Protein AF-A0A7W1F4J1-F1 (afdb_monomer)

Structure (mmCIF, N/CA/C/O backbone):
data_AF-A0A7W1F4J1-F1
#
_entry.id   AF-A0A7W1F4J1-F1
#
loop_
_atom_site.group_PDB
_atom_site.id
_atom_site.type_symbol
_atom_site.label_atom_id
_atom_site.label_alt_id
_atom_site.label_comp_id
_atom_site.label_asym_id
_atom_site.label_entity_id
_atom_site.label_seq_id
_atom_site.pdbx_PDB_ins_code
_atom_site.Cartn_x
_atom_site.Cartn_y
_atom_site.Cartn_z
_atom_site.occupancy
_atom_site.B_iso_or_equiv
_atom_site.auth_seq_id
_atom_site.auth_comp_id
_atom_site.auth_asym_id
_atom_site.auth_atom_id
_atom_site.pdbx_PDB_model_num
ATOM 1 N N . MET A 1 1 ? 15.001 -15.722 -15.271 1.00 55.91 1 MET A N 1
ATOM 2 C CA . MET A 1 1 ? 15.254 -14.649 -14.289 1.00 55.91 1 MET A CA 1
ATOM 3 C C . MET A 1 1 ? 13.945 -13.918 -14.072 1.00 55.91 1 MET A C 1
ATOM 5 O O . MET A 1 1 ? 13.293 -13.584 -15.054 1.00 55.91 1 MET A O 1
ATOM 9 N N . GLU A 1 2 ? 13.511 -13.780 -12.824 1.00 79.81 2 GLU A N 1
ATOM 10 C CA . GLU A 1 2 ? 12.306 -13.019 -12.481 1.00 79.81 2 GLU A CA 1
ATOM 11 C C . GLU A 1 2 ? 12.600 -11.519 -12.640 1.00 79.81 2 GLU A C 1
ATOM 13 O O . GLU A 1 2 ? 13.676 -11.076 -12.237 1.00 79.81 2 GLU A O 1
ATOM 18 N N . ARG A 1 3 ? 11.692 -10.750 -13.262 1.00 85.25 3 ARG A N 1
ATOM 19 C CA . ARG A 1 3 ? 11.886 -9.300 -13.431 1.00 85.25 3 ARG A CA 1
ATOM 20 C C . ARG A 1 3 ? 11.867 -8.605 -12.064 1.00 85.25 3 ARG A C 1
ATOM 22 O O . ARG A 1 3 ? 11.062 -8.929 -11.184 1.00 85.25 3 ARG A O 1
ATOM 29 N N . THR A 1 4 ? 12.745 -7.629 -11.896 1.00 89.50 4 THR A N 1
ATOM 30 C CA . THR A 1 4 ? 12.758 -6.739 -10.731 1.00 89.50 4 THR A CA 1
ATOM 31 C C . THR A 1 4 ? 11.554 -5.794 -10.752 1.00 89.50 4 THR A C 1
ATOM 33 O O . THR A 1 4 ? 10.969 -5.540 -11.806 1.00 89.50 4 THR A O 1
ATOM 36 N N . ASP A 1 5 ? 11.201 -5.227 -9.598 1.00 89.31 5 ASP A N 1
ATOM 37 C CA . ASP A 1 5 ? 10.110 -4.245 -9.492 1.00 89.31 5 ASP A CA 1
ATOM 38 C C . ASP A 1 5 ? 10.322 -3.048 -10.431 1.00 89.31 5 ASP A C 1
ATOM 40 O O . ASP A 1 5 ? 9.386 -2.565 -11.063 1.00 89.31 5 ASP A O 1
ATOM 44 N N . HIS A 1 6 ? 11.575 -2.612 -10.579 1.00 88.06 6 HIS A N 1
ATOM 45 C CA . HIS A 1 6 ? 11.949 -1.538 -11.493 1.00 88.06 6 HIS A CA 1
ATOM 46 C C . HIS A 1 6 ? 11.701 -1.915 -12.961 1.00 88.06 6 HIS A C 1
ATOM 48 O O . HIS A 1 6 ? 11.138 -1.129 -13.715 1.00 88.06 6 HIS A O 1
ATOM 54 N N . GLU A 1 7 ? 12.106 -3.114 -13.388 1.00 89.38 7 GLU A N 1
ATOM 55 C CA . GLU A 1 7 ? 11.882 -3.583 -14.763 1.00 89.38 7 GLU A CA 1
ATOM 56 C C . GLU A 1 7 ? 10.394 -3.749 -15.079 1.00 89.38 7 GLU A C 1
ATOM 58 O O . GLU A 1 7 ? 9.961 -3.440 -16.189 1.00 89.38 7 GLU A O 1
ATOM 63 N N . LEU A 1 8 ? 9.607 -4.218 -14.107 1.00 92.12 8 LEU A N 1
ATOM 64 C CA . LEU A 1 8 ? 8.156 -4.315 -14.239 1.00 92.12 8 LEU A CA 1
ATOM 65 C C . LEU A 1 8 ? 7.520 -2.926 -14.365 1.00 92.12 8 LEU A C 1
ATOM 67 O O . LEU A 1 8 ? 6.712 -2.702 -15.266 1.00 92.12 8 LEU A O 1
ATOM 71 N N . LEU A 1 9 ? 7.929 -1.976 -13.521 1.00 91.00 9 LEU A N 1
ATOM 72 C CA . LEU A 1 9 ? 7.411 -0.611 -13.564 1.00 91.00 9 LEU A CA 1
ATOM 73 C C . LEU A 1 9 ? 7.797 0.106 -14.863 1.00 91.00 9 LEU A C 1
ATOM 75 O O . LEU A 1 9 ? 6.956 0.766 -15.464 1.00 91.00 9 LEU A O 1
ATOM 79 N N . ALA A 1 10 ? 9.032 -0.069 -15.337 1.00 89.38 10 ALA A N 1
ATOM 80 C CA . ALA A 1 10 ? 9.497 0.501 -16.599 1.00 89.38 10 ALA A CA 1
ATOM 81 C C . ALA A 1 10 ? 8.758 -0.087 -17.815 1.00 89.38 10 ALA A C 1
ATOM 83 O O . ALA A 1 10 ? 8.446 0.640 -18.759 1.00 89.38 10 ALA A O 1
ATOM 84 N N . ALA A 1 11 ? 8.449 -1.390 -17.800 1.00 90.69 11 ALA A N 1
ATOM 85 C CA . ALA A 1 11 ? 7.645 -2.023 -18.845 1.00 90.69 11 ALA A CA 1
ATOM 86 C C . ALA A 1 11 ? 6.213 -1.462 -18.877 1.00 90.69 11 ALA A C 1
ATOM 88 O O . ALA A 1 11 ? 5.689 -1.178 -19.958 1.00 90.69 11 ALA A O 1
ATOM 89 N N . TYR A 1 12 ? 5.613 -1.256 -17.701 1.00 92.38 12 TYR A N 1
ATOM 90 C CA . TYR A 1 12 ? 4.305 -0.622 -17.584 1.00 92.38 12 TYR A CA 1
ATOM 91 C C . TYR A 1 12 ? 4.332 0.838 -18.068 1.00 92.38 12 TYR A C 1
ATOM 93 O O . TYR A 1 12 ? 3.557 1.185 -18.951 1.00 92.38 12 TYR A O 1
ATOM 101 N N . ALA A 1 13 ? 5.266 1.660 -17.582 1.00 89.56 13 ALA A N 1
ATOM 102 C CA . ALA A 1 13 ? 5.399 3.069 -17.966 1.00 89.56 13 ALA A CA 1
ATOM 103 C C . ALA A 1 13 ? 5.622 3.255 -19.479 1.00 89.56 13 ALA A C 1
ATOM 105 O O . ALA A 1 13 ? 4.928 4.015 -20.145 1.00 89.56 13 ALA A O 1
ATOM 106 N N . GLY A 1 14 ? 6.558 2.502 -20.067 1.00 86.38 14 GLY A N 1
ATOM 107 C CA . GLY A 1 14 ? 6.944 2.715 -21.463 1.00 86.38 14 GLY A CA 1
ATOM 108 C C . GLY A 1 14 ? 5.959 2.174 -22.504 1.00 86.38 14 GLY A C 1
ATOM 109 O O . GLY A 1 14 ? 5.970 2.641 -23.642 1.00 86.38 14 GLY A O 1
ATOM 110 N N . ARG A 1 15 ? 5.169 1.143 -22.173 1.00 88.75 15 ARG A N 1
ATOM 111 C CA . ARG A 1 15 ? 4.348 0.412 -23.163 1.00 88.75 15 ARG A CA 1
ATOM 112 C C . ARG A 1 15 ? 2.926 0.102 -22.700 1.00 88.75 15 ARG A C 1
ATOM 114 O O . ARG A 1 15 ? 2.194 -0.545 -23.444 1.00 88.75 15 ARG A O 1
ATOM 121 N N . GLY A 1 16 ? 2.547 0.498 -21.486 1.00 91.12 16 GLY A N 1
ATOM 122 C CA . GLY A 1 16 ? 1.273 0.108 -20.883 1.00 91.12 16 GLY A CA 1
ATOM 123 C C . GLY A 1 16 ? 1.164 -1.398 -20.624 1.00 91.12 16 GLY A C 1
ATOM 124 O O . GLY A 1 16 ? 0.072 -1.949 -20.730 1.00 91.12 16 GLY A O 1
ATOM 125 N N . ASP A 1 17 ? 2.277 -2.090 -20.337 1.00 94.94 17 ASP A N 1
ATOM 126 C CA . ASP A 1 17 ? 2.286 -3.538 -20.073 1.00 94.94 17 ASP A CA 1
ATOM 127 C C . ASP A 1 17 ? 1.490 -3.873 -18.794 1.00 94.94 17 ASP A C 1
ATOM 129 O O . ASP A 1 17 ? 2.008 -3.829 -17.674 1.00 94.94 17 ASP A O 1
ATOM 133 N N . LEU A 1 18 ? 0.208 -4.212 -18.968 1.00 95.75 18 LEU A N 1
ATOM 134 C CA . LEU A 1 18 ? -0.703 -4.555 -17.872 1.00 95.75 18 LEU A CA 1
ATOM 135 C C . LEU A 1 18 ? -0.287 -5.833 -17.137 1.00 95.75 18 LEU A C 1
ATOM 137 O O . LEU A 1 18 ? -0.548 -5.958 -15.942 1.00 95.75 18 LEU A O 1
ATOM 141 N N . VAL A 1 19 ? 0.395 -6.763 -17.813 1.00 96.62 19 VAL A N 1
ATOM 142 C CA . VAL A 1 19 ? 0.899 -7.988 -17.177 1.00 96.62 19 VAL A CA 1
ATOM 143 C C . VAL A 1 19 ? 2.027 -7.635 -16.215 1.00 96.62 19 VAL A C 1
ATOM 145 O O . VAL A 1 19 ? 2.076 -8.159 -15.102 1.00 96.62 19 VAL A O 1
ATOM 148 N N . ALA A 1 20 ? 2.910 -6.709 -16.599 1.00 93.75 20 ALA A N 1
ATOM 149 C CA . ALA A 1 20 ? 3.957 -6.221 -15.709 1.00 93.75 20 ALA A CA 1
ATOM 150 C C . ALA A 1 20 ? 3.380 -5.520 -14.469 1.00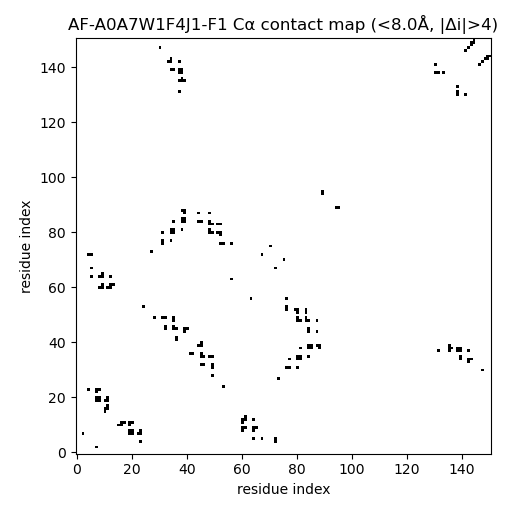 93.75 20 ALA A C 1
ATOM 152 O O . ALA A 1 20 ? 3.842 -5.770 -13.354 1.00 93.75 20 ALA A O 1
ATOM 153 N N . PHE A 1 21 ? 2.331 -4.711 -14.642 1.00 94.69 21 PHE A N 1
ATOM 154 C CA . PHE A 1 21 ? 1.640 -4.073 -13.521 1.00 94.69 21 PHE A CA 1
ATOM 155 C C . PHE A 1 21 ? 0.949 -5.089 -12.607 1.00 94.69 21 PHE A C 1
ATOM 157 O O . PHE A 1 21 ? 1.091 -5.017 -11.388 1.00 94.69 21 PHE A O 1
ATOM 164 N N . GLN A 1 22 ? 0.271 -6.091 -13.172 1.00 96.56 22 GLN A N 1
ATOM 165 C CA . GLN A 1 22 ? -0.351 -7.158 -12.390 1.00 96.56 22 GLN A CA 1
ATOM 166 C C . GLN A 1 22 ? 0.676 -7.893 -11.516 1.00 96.56 22 GLN A C 1
ATOM 168 O O . GLN A 1 22 ? 0.403 -8.163 -10.350 1.00 96.56 22 GLN A O 1
ATOM 173 N N . ARG A 1 23 ? 1.886 -8.155 -12.028 1.00 95.50 23 ARG A N 1
ATOM 174 C CA . ARG A 1 23 ? 2.964 -8.760 -11.227 1.00 95.50 23 ARG A CA 1
ATOM 175 C C . ARG A 1 23 ? 3.396 -7.887 -10.049 1.00 95.50 23 ARG A C 1
ATOM 177 O O . ARG A 1 23 ? 3.681 -8.425 -8.982 1.00 95.50 23 ARG A O 1
ATOM 184 N N . LEU A 1 24 ? 3.421 -6.561 -10.213 1.00 93.88 24 LEU A N 1
ATOM 185 C CA . LEU A 1 24 ? 3.685 -5.632 -9.106 1.00 93.88 24 LEU A CA 1
ATOM 186 C C . LEU A 1 24 ? 2.585 -5.702 -8.044 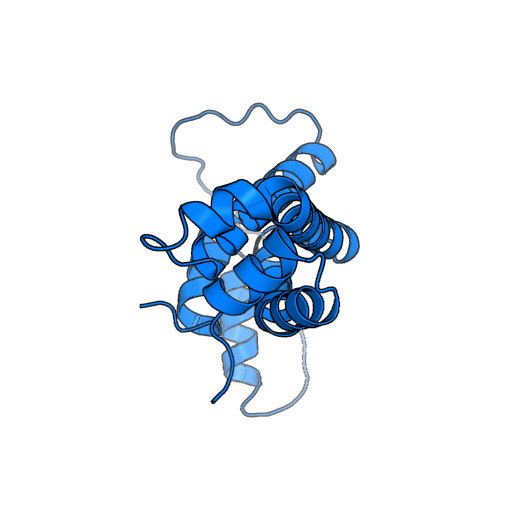1.00 93.88 24 LEU A C 1
ATOM 188 O O . LEU A 1 24 ? 2.886 -5.728 -6.849 1.00 93.88 24 LEU A O 1
ATOM 192 N N . VAL A 1 25 ? 1.323 -5.772 -8.475 1.00 95.56 25 VAL A N 1
ATOM 193 C CA . VAL A 1 25 ? 0.179 -5.932 -7.569 1.00 95.56 25 VAL A CA 1
ATOM 194 C C . VAL A 1 25 ? 0.300 -7.243 -6.796 1.00 95.56 25 VAL A C 1
ATOM 196 O O . VAL A 1 25 ? 0.358 -7.211 -5.571 1.00 95.56 25 VAL A O 1
ATOM 199 N N . GLU A 1 26 ? 0.449 -8.376 -7.486 1.00 94.94 26 GLU A N 1
ATOM 200 C CA . GLU A 1 26 ? 0.592 -9.706 -6.873 1.00 94.94 26 GLU A CA 1
ATOM 201 C C . GLU A 1 26 ? 1.734 -9.754 -5.843 1.00 94.94 26 GLU A C 1
ATOM 203 O O . GLU A 1 26 ? 1.581 -10.323 -4.761 1.00 94.94 26 GLU A O 1
ATOM 208 N N . ARG A 1 27 ? 2.872 -9.113 -6.145 1.00 93.56 27 ARG A N 1
ATOM 209 C CA . ARG A 1 27 ? 4.055 -9.101 -5.274 1.00 93.56 27 ARG A CA 1
ATOM 210 C C . ARG A 1 27 ? 3.876 -8.253 -4.010 1.00 93.56 27 ARG A C 1
ATOM 212 O O . ARG A 1 27 ? 4.486 -8.560 -2.984 1.00 93.56 27 ARG A O 1
ATOM 219 N N . HIS A 1 28 ? 3.093 -7.176 -4.059 1.00 93.50 28 HIS A N 1
ATOM 220 C CA . HIS A 1 28 ? 3.017 -6.205 -2.960 1.00 93.50 28 HIS A CA 1
ATOM 221 C C . HIS A 1 28 ? 1.691 -6.204 -2.201 1.00 93.50 28 HIS A C 1
ATOM 223 O O . HIS A 1 28 ? 1.681 -5.848 -1.022 1.00 93.50 28 HIS A O 1
ATOM 229 N N . GLN A 1 29 ? 0.592 -6.621 -2.829 1.00 94.12 29 GLN A N 1
ATOM 230 C CA . GLN A 1 29 ? -0.763 -6.464 -2.300 1.00 94.12 29 GLN A CA 1
ATOM 231 C C . GLN A 1 29 ? -0.921 -7.062 -0.902 1.00 94.12 29 GLN A C 1
ATOM 233 O O . GLN A 1 29 ? -1.379 -6.370 0.002 1.00 94.12 29 GLN A O 1
ATOM 238 N N . LEU A 1 30 ? -0.482 -8.308 -0.689 1.00 92.38 30 LEU A N 1
ATOM 239 C CA . LEU A 1 30 ? -0.639 -8.966 0.611 1.00 92.38 30 LEU A CA 1
ATOM 240 C C . LEU A 1 30 ? 0.054 -8.184 1.735 1.00 92.38 30 LEU A C 1
ATOM 242 O O . LEU A 1 30 ? -0.517 -8.022 2.809 1.00 92.38 30 LEU A O 1
ATOM 246 N N . ARG A 1 31 ? 1.266 -7.677 1.490 1.00 91.38 31 ARG A N 1
ATOM 247 C CA . ARG A 1 31 ? 2.018 -6.879 2.468 1.00 91.38 31 ARG A CA 1
ATOM 248 C C . ARG A 1 31 ? 1.358 -5.524 2.728 1.00 91.38 31 ARG A C 1
ATOM 250 O O . ARG A 1 31 ? 1.317 -5.067 3.865 1.00 91.38 31 ARG A O 1
ATOM 257 N N . LEU A 1 32 ? 0.837 -4.882 1.688 1.00 93.38 32 LEU A N 1
ATOM 258 C CA . LEU A 1 32 ? 0.199 -3.573 1.814 1.00 93.38 32 LEU A CA 1
ATOM 259 C C . LEU A 1 32 ? -1.152 -3.657 2.537 1.00 93.38 32 LEU A C 1
ATOM 261 O O . LEU A 1 32 ? -1.415 -2.816 3.389 1.00 93.38 32 LE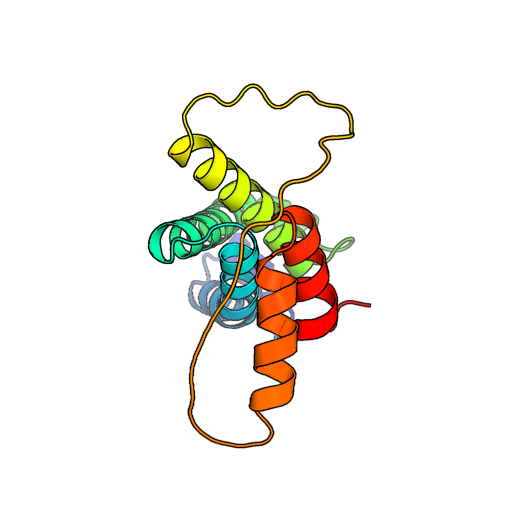U A O 1
ATOM 265 N N . ILE A 1 33 ? -1.952 -4.700 2.287 1.00 94.31 33 ILE A N 1
ATOM 266 C CA . ILE A 1 33 ? -3.190 -4.972 3.043 1.00 94.31 33 ILE A CA 1
ATOM 267 C C . ILE A 1 33 ? -2.854 -5.183 4.517 1.00 94.31 33 ILE A C 1
ATOM 269 O O . ILE A 1 33 ? -3.400 -4.530 5.396 1.00 94.31 33 ILE A O 1
ATOM 273 N N . ARG A 1 34 ? -1.852 -6.021 4.777 1.00 90.69 34 ARG A N 1
ATOM 274 C CA . ARG A 1 34 ? -1.316 -6.290 6.111 1.00 90.69 34 ARG A CA 1
ATOM 275 C C . ARG A 1 34 ? -0.888 -5.028 6.865 1.00 90.69 34 ARG A C 1
ATOM 277 O O . ARG A 1 34 ? -1.075 -4.967 8.080 1.00 90.69 34 ARG A O 1
ATOM 284 N N . LEU A 1 35 ? -0.287 -4.067 6.168 1.00 89.88 35 LEU A N 1
ATOM 285 C CA . LEU A 1 35 ? 0.076 -2.756 6.705 1.00 89.88 35 LEU A CA 1
ATOM 286 C C . LEU A 1 35 ? -1.163 -1.887 6.963 1.00 89.88 35 LEU A C 1
ATOM 288 O O . LEU A 1 35 ? -1.247 -1.248 8.007 1.00 89.88 35 LEU A O 1
ATOM 292 N N . ALA A 1 36 ? -2.115 -1.856 6.033 1.00 91.12 36 ALA A N 1
ATOM 293 C CA . ALA A 1 36 ? -3.336 -1.070 6.169 1.00 91.12 36 ALA A CA 1
ATOM 294 C C . ALA A 1 36 ? -4.212 -1.574 7.331 1.00 91.12 36 ALA A C 1
ATOM 296 O O . ALA A 1 36 ? -4.613 -0.768 8.168 1.00 91.12 36 ALA A O 1
ATOM 297 N N . ASP A 1 37 ? -4.384 -2.892 7.473 1.00 91.81 37 ASP A N 1
ATOM 298 C CA . ASP A 1 37 ? -5.083 -3.535 8.601 1.00 91.81 37 ASP A CA 1
ATOM 299 C C . ASP A 1 37 ? -4.434 -3.205 9.955 1.00 91.81 37 ASP A C 1
ATOM 301 O O . ASP A 1 37 ? -5.089 -3.138 10.995 1.00 91.81 37 ASP A O 1
ATOM 305 N N . ALA A 1 38 ? -3.119 -2.967 9.960 1.00 87.31 38 ALA A N 1
ATOM 306 C CA . ALA A 1 38 ? -2.397 -2.528 11.148 1.00 87.31 38 ALA A CA 1
ATOM 307 C C . ALA A 1 38 ? -2.732 -1.075 11.533 1.00 87.31 38 ALA A C 1
ATOM 309 O O . ALA A 1 38 ? -2.430 -0.647 12.642 1.00 87.31 38 ALA A O 1
ATOM 310 N N . ILE A 1 39 ? -3.362 -0.291 10.664 1.00 87.81 39 ILE A N 1
ATOM 311 C CA . ILE A 1 39 ? -3.666 1.123 10.905 1.00 87.81 39 ILE A CA 1
ATOM 312 C C . ILE A 1 39 ? -5.162 1.311 11.148 1.00 87.81 39 ILE A C 1
ATOM 314 O O . ILE A 1 39 ? -5.534 1.941 12.141 1.00 87.81 39 ILE A O 1
ATOM 318 N N . ILE A 1 40 ? -6.002 0.749 10.278 1.00 87.19 40 ILE A N 1
ATOM 319 C CA . ILE A 1 40 ? -7.453 0.927 10.283 1.00 87.19 40 ILE A CA 1
ATOM 320 C C . ILE A 1 40 ? -8.164 -0.417 10.477 1.00 87.19 40 ILE A C 1
ATOM 322 O O . ILE A 1 40 ? -7.930 -1.370 9.745 1.00 87.19 40 ILE A O 1
ATOM 326 N N . VAL A 1 41 ? -9.046 -0.488 11.480 1.00 86.06 41 VAL A N 1
ATOM 327 C CA . VAL A 1 41 ? -9.840 -1.691 11.794 1.00 86.06 41 VAL A CA 1
ATOM 328 C C . VAL A 1 41 ? -11.151 -1.657 10.998 1.00 86.06 41 VAL A C 1
ATOM 330 O O . VAL A 1 41 ? -12.242 -1.625 11.556 1.00 86.06 41 VAL A O 1
ATOM 333 N N . ASP A 1 42 ? -11.014 -1.585 9.676 1.00 88.50 42 ASP A N 1
ATOM 334 C CA . ASP A 1 42 ? -12.089 -1.663 8.684 1.00 88.50 42 ASP A CA 1
ATOM 335 C C . ASP A 1 42 ? -11.490 -2.269 7.410 1.00 88.50 42 ASP A C 1
ATOM 337 O O . ASP A 1 42 ? -10.645 -1.656 6.756 1.00 88.50 42 ASP A O 1
ATOM 341 N N . ALA A 1 43 ? -11.917 -3.488 7.074 1.00 89.44 43 ALA A N 1
ATOM 342 C CA . ALA A 1 43 ? -11.371 -4.236 5.947 1.00 89.44 43 ALA A CA 1
ATOM 343 C C . ALA A 1 43 ? -11.629 -3.544 4.598 1.00 89.44 43 ALA A C 1
ATOM 345 O O . ALA A 1 43 ? -10.783 -3.608 3.708 1.00 89.44 43 ALA A O 1
ATOM 346 N N . ALA A 1 44 ? -12.770 -2.866 4.437 1.00 92.69 44 ALA A N 1
ATOM 347 C CA . ALA A 1 44 ? -13.079 -2.157 3.200 1.00 92.69 44 ALA A CA 1
ATOM 348 C C . ALA A 1 44 ? -12.171 -0.932 3.046 1.00 92.69 44 ALA A C 1
ATOM 350 O O . ALA A 1 44 ? -11.576 -0.733 1.988 1.00 92.69 44 ALA A O 1
ATOM 351 N N . ALA A 1 45 ? -11.988 -0.167 4.124 1.00 91.56 45 ALA A N 1
ATOM 352 C CA . ALA A 1 45 ? -11.106 0.997 4.116 1.00 91.56 45 ALA A CA 1
ATOM 353 C C . ALA A 1 45 ? -9.617 0.612 3.990 1.00 91.56 45 ALA A C 1
ATOM 355 O O . ALA A 1 45 ? -8.829 1.339 3.383 1.00 91.56 45 ALA A O 1
ATOM 356 N N . ALA A 1 46 ? -9.211 -0.543 4.526 1.00 92.75 46 ALA A N 1
ATOM 357 C CA . ALA A 1 46 ? -7.863 -1.070 4.338 1.00 92.75 46 ALA A CA 1
ATOM 358 C C . ALA A 1 46 ? -7.587 -1.401 2.862 1.00 92.75 46 ALA A C 1
ATOM 360 O O . ALA A 1 46 ? -6.547 -1.009 2.329 1.00 92.75 46 ALA A O 1
ATOM 361 N N . VAL A 1 47 ? -8.531 -2.065 2.185 1.00 95.94 47 VAL A N 1
ATOM 362 C CA . VAL A 1 47 ? -8.447 -2.334 0.740 1.00 95.94 47 VAL A CA 1
ATOM 363 C C . VAL A 1 47 ? -8.433 -1.027 -0.056 1.00 95.94 47 VAL A C 1
ATOM 365 O O . VAL A 1 47 ? -7.572 -0.862 -0.916 1.00 95.94 47 VAL A O 1
ATOM 368 N N . GLU A 1 48 ? -9.284 -0.058 0.292 1.00 96.06 48 GLU A N 1
ATOM 369 C CA . GLU A 1 48 ? -9.315 1.262 -0.354 1.00 96.06 48 GLU A CA 1
ATOM 370 C C . GLU A 1 48 ? -7.956 1.983 -0.276 1.00 96.06 48 GLU A C 1
ATOM 372 O O . GLU A 1 48 ? -7.484 2.543 -1.268 1.00 96.06 48 GLU A O 1
ATOM 377 N N . ALA A 1 49 ? -7.276 1.931 0.875 1.00 94.69 49 ALA A N 1
ATOM 378 C CA . ALA A 1 49 ? -5.945 2.518 1.032 1.00 94.69 49 ALA A CA 1
ATOM 379 C C . ALA A 1 49 ? -4.897 1.866 0.112 1.00 94.69 49 ALA A C 1
ATOM 381 O O . ALA A 1 49 ? -4.018 2.550 -0.423 1.00 94.69 49 ALA A O 1
ATOM 382 N N . VAL A 1 50 ? -4.974 0.544 -0.064 1.00 97.19 50 VAL A N 1
ATOM 383 C CA . VAL A 1 50 ? -4.073 -0.219 -0.939 1.00 97.19 50 VAL A CA 1
ATOM 384 C C . VAL A 1 50 ? -4.345 0.094 -2.406 1.00 97.19 50 VAL A C 1
ATOM 386 O O . VAL A 1 50 ? -3.401 0.353 -3.157 1.00 97.19 50 VAL A O 1
ATOM 389 N N . ASP A 1 51 ? -5.617 0.133 -2.796 1.00 96.94 51 ASP A N 1
ATOM 390 C CA . ASP A 1 51 ? -6.038 0.469 -4.153 1.00 96.94 51 ASP A CA 1
ATOM 391 C C . ASP A 1 51 ? -5.595 1.883 -4.532 1.00 96.94 51 ASP A C 1
ATOM 393 O O . ASP A 1 51 ? -5.010 2.080 -5.597 1.00 96.94 51 ASP A O 1
ATOM 397 N N . GLU A 1 52 ? -5.754 2.864 -3.640 1.00 95.44 52 GLU A N 1
ATOM 398 C CA . GLU A 1 52 ? -5.238 4.220 -3.859 1.00 95.44 52 GLU A CA 1
ATOM 399 C C . GLU A 1 52 ? -3.707 4.232 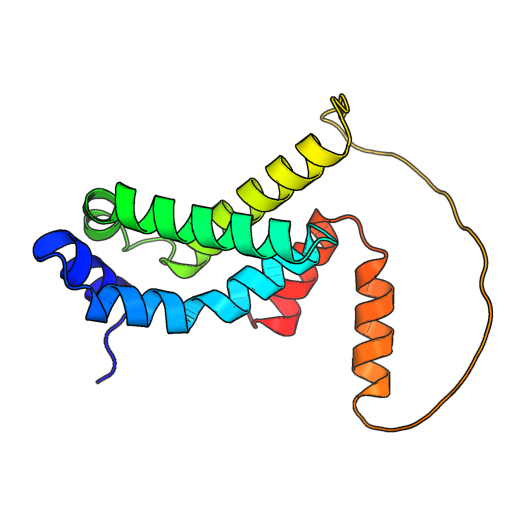-4.018 1.00 95.44 52 GLU A C 1
ATOM 401 O O . GLU A 1 52 ? -3.168 4.983 -4.839 1.00 95.44 52 GLU A O 1
ATOM 406 N N . GLY A 1 53 ? -2.989 3.365 -3.297 1.00 94.00 53 GLY A N 1
ATOM 407 C CA . GLY A 1 53 ? -1.552 3.156 -3.476 1.00 94.00 53 GLY A CA 1
ATOM 408 C C . GLY A 1 53 ? -1.190 2.696 -4.889 1.00 94.00 53 GLY A C 1
ATOM 409 O O . GLY A 1 53 ? -0.333 3.304 -5.540 1.00 94.00 53 GLY A O 1
ATOM 410 N N . PHE A 1 54 ? -1.877 1.675 -5.404 1.00 96.31 54 PHE A N 1
ATOM 411 C CA . PHE A 1 54 ? -1.664 1.182 -6.768 1.00 96.31 54 PHE A CA 1
ATOM 412 C C . PHE A 1 54 ? -2.146 2.168 -7.840 1.00 96.31 54 PHE A C 1
ATOM 414 O O . PHE A 1 54 ? -1.477 2.330 -8.860 1.00 96.31 54 PHE A O 1
ATOM 421 N N . LEU A 1 55 ? -3.232 2.906 -7.604 1.00 96.06 55 LEU A N 1
ATOM 422 C CA . LEU A 1 55 ? -3.686 3.979 -8.492 1.00 96.06 55 LEU A CA 1
ATOM 423 C C . LEU A 1 55 ? -2.664 5.118 -8.565 1.00 96.06 55 LEU A C 1
ATOM 425 O O . LEU A 1 55 ? -2.416 5.676 -9.636 1.00 96.06 55 LEU A O 1
ATOM 429 N N . ARG A 1 56 ? -2.036 5.489 -7.443 1.00 92.44 56 ARG A N 1
ATOM 430 C CA . ARG A 1 56 ? -0.929 6.458 -7.448 1.00 92.44 56 ARG A CA 1
ATOM 431 C C . ARG A 1 56 ? 0.290 5.913 -8.171 1.00 92.44 56 ARG A C 1
ATOM 433 O O . ARG A 1 56 ? 0.894 6.680 -8.915 1.00 92.44 56 ARG A O 1
ATOM 440 N N . LEU A 1 57 ? 0.621 4.633 -8.000 1.00 92.56 57 LEU A N 1
ATOM 441 C CA . LEU A 1 57 ? 1.704 3.999 -8.749 1.00 92.56 57 LEU A CA 1
ATOM 442 C C . LEU A 1 57 ? 1.448 4.084 -10.255 1.00 92.56 57 LEU A C 1
ATOM 444 O O . LEU A 1 57 ? 2.317 4.528 -10.994 1.00 92.56 57 LEU A O 1
ATOM 448 N N . ALA A 1 58 ? 0.239 3.727 -10.692 1.00 92.75 58 ALA A N 1
ATOM 449 C CA . ALA A 1 58 ? -0.155 3.786 -12.092 1.00 92.75 58 ALA A CA 1
ATOM 450 C C . ALA A 1 58 ? -0.066 5.213 -12.661 1.00 92.75 58 ALA A C 1
ATOM 452 O O . ALA A 1 58 ? 0.456 5.398 -13.756 1.00 92.75 58 ALA A O 1
ATOM 453 N N . ARG A 1 59 ? -0.523 6.223 -11.902 1.00 90.38 59 ARG A N 1
ATOM 454 C CA . ARG A 1 59 ? -0.492 7.645 -12.301 1.00 90.38 59 ARG A CA 1
ATOM 455 C C . ARG A 1 59 ? 0.913 8.246 -12.370 1.00 90.38 59 ARG A C 1
ATOM 457 O O . ARG A 1 59 ? 1.123 9.182 -13.130 1.00 90.38 59 ARG A O 1
ATOM 464 N N . HIS A 1 60 ? 1.852 7.741 -11.574 1.00 86.62 60 HIS A N 1
ATOM 465 C CA . HIS A 1 60 ? 3.220 8.267 -11.485 1.00 86.62 60 HIS A CA 1
ATOM 466 C C . HIS A 1 60 ? 4.258 7.283 -12.034 1.00 86.62 60 HIS A C 1
ATOM 468 O O . HIS A 1 60 ? 5.445 7.410 -11.741 1.00 86.62 60 HIS A O 1
ATOM 474 N N . ALA A 1 61 ? 3.837 6.287 -12.816 1.00 87.00 61 ALA A N 1
ATOM 475 C CA . ALA A 1 61 ? 4.731 5.242 -13.301 1.00 87.00 61 ALA A CA 1
ATOM 476 C C . ALA A 1 61 ? 5.874 5.801 -14.159 1.00 87.00 61 ALA A C 1
ATOM 478 O O . ALA A 1 61 ? 7.004 5.340 -14.026 1.00 87.00 61 ALA A O 1
ATOM 479 N N . ASP A 1 62 ? 5.610 6.829 -14.968 1.00 82.31 62 ASP A N 1
ATOM 480 C CA . ASP A 1 62 ? 6.614 7.449 -15.841 1.00 82.31 62 ASP A CA 1
ATOM 481 C C . ASP A 1 62 ? 7.719 8.159 -15.049 1.00 82.31 62 ASP A C 1
ATOM 483 O O . ASP A 1 62 ? 8.909 8.000 -15.327 1.00 82.31 62 ASP A O 1
ATOM 487 N N . THR A 1 63 ? 7.342 8.912 -14.014 1.00 81.12 63 THR A N 1
ATOM 488 C CA . THR A 1 63 ? 8.293 9.641 -13.163 1.00 81.12 63 THR A CA 1
ATOM 489 C C . THR A 1 63 ? 9.025 8.707 -12.205 1.00 81.12 63 THR A C 1
ATOM 491 O O . THR A 1 63 ? 10.237 8.831 -12.016 1.00 81.12 63 THR A O 1
ATOM 494 N N . LEU A 1 64 ? 8.325 7.727 -11.630 1.00 76.81 64 LEU A N 1
ATOM 495 C CA . LEU A 1 64 ? 8.924 6.731 -10.745 1.00 76.81 64 LEU A CA 1
ATOM 496 C C . LEU A 1 64 ? 9.844 5.781 -11.516 1.00 76.81 64 LEU A C 1
ATOM 498 O O . LEU A 1 64 ? 10.946 5.515 -11.050 1.00 76.81 64 LEU A O 1
ATOM 502 N N . GLY A 1 65 ? 9.467 5.343 -12.718 1.00 68.31 65 GLY A N 1
ATOM 503 C CA . GLY A 1 65 ? 10.306 4.511 -13.584 1.00 68.31 65 GLY A CA 1
ATOM 504 C C . GLY A 1 65 ? 11.627 5.184 -13.973 1.00 68.31 65 GLY A C 1
ATOM 505 O O . GLY A 1 65 ? 12.637 4.504 -14.125 1.00 68.31 65 GLY A O 1
ATOM 506 N N . ALA A 1 66 ? 11.654 6.518 -14.059 1.00 64.19 66 ALA A N 1
ATOM 507 C CA . ALA A 1 66 ? 12.876 7.282 -14.312 1.00 64.19 66 ALA A CA 1
ATOM 508 C C . ALA A 1 66 ? 13.774 7.449 -13.066 1.00 64.19 66 ALA A C 1
ATOM 510 O O . ALA A 1 66 ? 14.986 7.624 -13.202 1.00 64.19 66 ALA A O 1
ATOM 511 N N . THR A 1 67 ? 13.198 7.391 -11.858 1.00 61.34 67 THR A N 1
ATOM 512 C CA . THR A 1 67 ? 13.861 7.802 -10.601 1.00 61.34 67 THR A CA 1
ATOM 513 C C . THR A 1 67 ? 14.084 6.646 -9.612 1.00 61.34 67 THR A C 1
ATOM 515 O O . THR A 1 67 ? 14.798 6.810 -8.624 1.00 61.34 67 THR A O 1
ATOM 518 N N . ALA A 1 68 ? 13.511 5.462 -9.854 1.00 56.44 68 ALA A N 1
ATOM 519 C CA . ALA A 1 68 ? 13.445 4.327 -8.922 1.00 56.44 68 ALA A CA 1
ATOM 520 C C . ALA A 1 68 ? 14.776 3.574 -8.681 1.00 56.44 68 ALA A C 1
ATOM 522 O O . ALA A 1 68 ? 14.793 2.347 -8.585 1.00 56.44 68 ALA A O 1
ATOM 523 N N . ARG A 1 69 ? 15.900 4.286 -8.530 1.00 54.69 69 ARG A N 1
ATOM 524 C CA . ARG A 1 69 ? 17.193 3.703 -8.135 1.00 54.69 69 ARG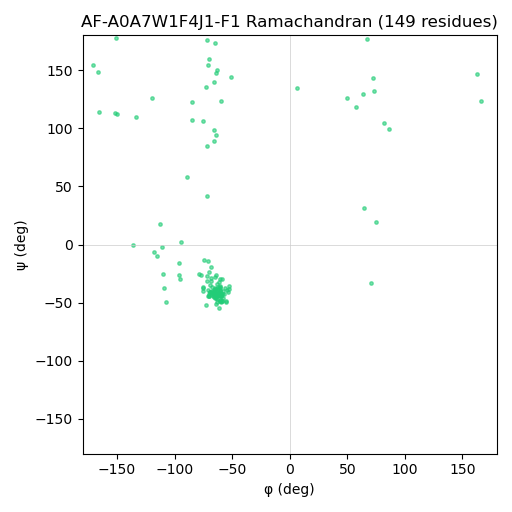 A CA 1
ATOM 525 C C . ARG A 1 69 ? 17.520 3.778 -6.639 1.00 54.69 69 ARG A C 1
ATOM 527 O O . ARG A 1 69 ? 18.412 3.044 -6.234 1.00 54.69 69 ARG A O 1
ATOM 534 N N . SER A 1 70 ? 16.843 4.603 -5.830 1.00 43.50 70 SER A N 1
ATOM 535 C CA . SER A 1 70 ? 17.393 4.969 -4.503 1.00 43.50 70 SER A CA 1
ATOM 536 C C . SER A 1 70 ? 16.678 4.386 -3.269 1.00 43.50 70 SER A C 1
ATOM 538 O O . SER A 1 70 ? 17.368 4.014 -2.330 1.00 43.50 70 SER A O 1
ATOM 540 N N . GLU A 1 71 ? 15.341 4.257 -3.245 1.00 51.97 71 GLU A N 1
ATOM 541 C CA . GLU A 1 71 ? 14.597 3.787 -2.042 1.00 51.97 71 GLU A CA 1
ATOM 542 C C . GLU A 1 71 ? 13.813 2.471 -2.229 1.00 51.97 71 GLU A C 1
ATOM 544 O O . GLU A 1 71 ? 13.306 1.899 -1.267 1.00 51.97 71 GLU A O 1
ATOM 549 N N . GLY A 1 72 ? 13.746 1.942 -3.455 1.00 78.12 72 GLY A N 1
ATOM 550 C CA . GLY A 1 72 ? 12.986 0.730 -3.776 1.00 78.12 72 GLY A CA 1
ATOM 551 C C . GLY A 1 72 ? 11.464 0.954 -3.794 1.00 78.12 72 GLY A C 1
ATOM 552 O O . GLY A 1 72 ? 10.872 1.517 -2.875 1.00 78.12 72 GLY A O 1
ATOM 553 N N . LEU A 1 73 ? 10.798 0.472 -4.849 1.00 84.69 73 LEU A N 1
ATOM 554 C CA . LEU A 1 73 ? 9.353 0.651 -5.067 1.00 84.69 73 LEU A CA 1
ATOM 555 C C . LEU A 1 73 ? 8.496 0.211 -3.863 1.00 84.69 73 LEU A C 1
ATOM 557 O O . LEU A 1 73 ? 7.512 0.865 -3.520 1.00 84.69 73 LEU A O 1
ATOM 561 N N . GLY A 1 74 ? 8.891 -0.875 -3.195 1.00 85.62 74 GLY A N 1
ATOM 562 C CA . GLY A 1 74 ? 8.188 -1.386 -2.021 1.00 85.62 74 GLY A CA 1
ATOM 563 C C . GLY A 1 74 ? 8.123 -0.394 -0.854 1.00 85.62 74 GLY A C 1
ATOM 564 O O . GLY A 1 74 ? 7.072 -0.290 -0.226 1.00 85.62 74 GLY A O 1
ATOM 565 N N . GLY A 1 75 ? 9.201 0.350 -0.579 1.00 84.12 75 GLY A N 1
ATOM 566 C CA . GLY A 1 75 ? 9.239 1.345 0.502 1.00 84.12 75 GLY A CA 1
ATOM 567 C C . GLY A 1 75 ? 8.345 2.550 0.208 1.00 84.12 75 GLY A C 1
ATOM 568 O O . GLY A 1 75 ? 7.582 3.002 1.070 1.00 84.12 75 GLY A O 1
ATOM 569 N N . TRP A 1 76 ? 8.358 3.002 -1.048 1.00 88.38 76 TRP A N 1
ATOM 570 C CA . TRP A 1 76 ? 7.456 4.047 -1.525 1.00 88.38 76 TRP A CA 1
ATOM 571 C C . TRP A 1 76 ? 5.984 3.627 -1.391 1.00 88.38 76 TRP A C 1
ATOM 573 O O . TRP A 1 76 ? 5.187 4.367 -0.812 1.00 88.38 76 TRP A O 1
ATOM 583 N N . LEU A 1 77 ? 5.629 2.409 -1.825 1.00 90.69 77 LEU A N 1
ATOM 584 C CA . LEU A 1 77 ? 4.266 1.877 -1.689 1.00 90.69 77 LEU A CA 1
ATOM 585 C C . LEU A 1 77 ? 3.821 1.797 -0.223 1.00 90.69 77 LEU A C 1
ATOM 587 O O . LEU A 1 77 ? 2.712 2.223 0.097 1.00 90.69 77 LEU A O 1
ATOM 591 N N . CYS A 1 78 ? 4.682 1.314 0.680 1.00 88.31 78 CYS A N 1
ATOM 592 C CA . CYS A 1 78 ? 4.376 1.277 2.112 1.00 88.31 78 CYS A CA 1
ATOM 593 C C . CYS A 1 78 ? 4.075 2.679 2.665 1.00 88.31 78 CYS A C 1
ATOM 595 O O . CYS A 1 78 ? 3.109 2.852 3.406 1.00 88.31 78 CYS A O 1
ATOM 597 N N . THR A 1 79 ? 4.856 3.691 2.276 1.00 86.25 79 THR A N 1
ATOM 598 C CA . THR A 1 79 ? 4.636 5.083 2.702 1.00 86.25 79 THR A CA 1
ATOM 599 C C . THR A 1 79 ? 3.294 5.618 2.206 1.00 86.25 79 THR A C 1
ATOM 601 O O . THR A 1 79 ? 2.527 6.196 2.978 1.00 86.25 79 THR A O 1
ATOM 604 N N . VAL A 1 80 ? 2.984 5.397 0.927 1.00 90.06 80 VAL A N 1
ATOM 605 C CA . VAL A 1 80 ? 1.736 5.865 0.315 1.00 90.06 80 VAL A CA 1
ATOM 606 C C . VAL A 1 80 ? 0.518 5.214 0.970 1.00 90.06 80 VAL A C 1
ATOM 608 O O . VAL A 1 80 ? -0.395 5.929 1.381 1.00 90.06 80 VAL A O 1
ATOM 611 N N . VAL A 1 81 ? 0.523 3.886 1.119 1.00 92.75 81 VAL A N 1
ATOM 612 C CA . VAL A 1 81 ? -0.593 3.138 1.720 1.00 92.75 81 VAL A CA 1
ATOM 613 C C . VAL A 1 81 ? -0.768 3.494 3.195 1.00 92.75 81 VAL A C 1
ATOM 615 O O . VAL A 1 81 ? -1.893 3.716 3.638 1.00 92.75 81 VAL A O 1
ATOM 618 N N . ARG A 1 82 ? 0.329 3.640 3.952 1.00 90.44 82 ARG A N 1
ATOM 619 C CA . ARG A 1 82 ? 0.281 4.111 5.345 1.00 90.44 82 ARG A CA 1
ATOM 620 C C . ARG A 1 82 ? -0.430 5.458 5.452 1.00 90.44 82 ARG A C 1
ATOM 622 O O . ARG A 1 82 ? -1.300 5.620 6.303 1.00 90.44 82 ARG A O 1
ATOM 629 N N . ASN A 1 83 ? -0.061 6.419 4.607 1.00 89.44 83 ASN A N 1
ATOM 630 C CA . ASN A 1 83 ? -0.656 7.753 4.637 1.00 89.44 83 ASN A CA 1
ATOM 631 C C . ASN A 1 83 ? -2.144 7.710 4.253 1.00 89.44 83 ASN A C 1
ATOM 633 O O . ASN A 1 83 ? -2.960 8.303 4.954 1.00 89.44 83 ASN A O 1
ATOM 637 N N . ALA A 1 84 ? -2.511 6.940 3.223 1.00 93.06 84 ALA A N 1
ATOM 638 C CA . ALA A 1 84 ? -3.908 6.756 2.825 1.00 93.06 84 ALA A CA 1
ATOM 639 C C . ALA A 1 84 ? -4.759 6.127 3.947 1.00 93.06 84 ALA A C 1
ATOM 641 O O . ALA A 1 84 ? -5.845 6.621 4.247 1.00 93.06 84 ALA A O 1
ATOM 642 N N . ALA A 1 85 ? -4.247 5.099 4.631 1.00 91.44 85 ALA A N 1
ATOM 643 C CA . ALA A 1 85 ? -4.944 4.463 5.749 1.00 91.44 85 ALA A CA 1
ATOM 644 C C . ALA A 1 85 ? -5.140 5.418 6.944 1.00 91.44 85 ALA A C 1
ATOM 646 O O . ALA A 1 85 ? -6.197 5.414 7.574 1.00 91.44 85 ALA A O 1
ATOM 647 N N . ILE A 1 86 ? -4.153 6.274 7.243 1.00 88.94 86 ILE A N 1
ATOM 648 C CA . ILE A 1 86 ? -4.272 7.312 8.284 1.00 88.94 86 ILE A CA 1
ATOM 649 C C . ILE A 1 86 ? -5.342 8.342 7.907 1.00 88.94 86 ILE A C 1
ATOM 651 O O . ILE A 1 86 ? -6.131 8.746 8.763 1.00 88.94 86 ILE A O 1
ATOM 655 N N . ASP A 1 87 ? -5.382 8.766 6.645 1.00 89.12 87 ASP A N 1
ATOM 656 C CA . ASP A 1 87 ? -6.365 9.737 6.166 1.00 89.12 87 ASP A CA 1
ATOM 657 C C . ASP A 1 87 ? -7.792 9.177 6.248 1.00 89.12 87 ASP A C 1
ATOM 659 O O . ASP A 1 87 ? -8.693 9.863 6.735 1.00 89.12 87 ASP A O 1
ATOM 663 N N . LEU A 1 88 ? -7.999 7.916 5.852 1.00 91.00 88 LEU A N 1
ATOM 664 C CA . LEU A 1 88 ? -9.285 7.225 5.997 1.00 91.00 88 LEU A CA 1
ATOM 665 C C . LEU A 1 88 ? -9.687 7.076 7.471 1.00 91.00 88 LEU A C 1
ATOM 667 O O . LEU A 1 88 ? -10.821 7.391 7.837 1.00 91.00 88 LEU A O 1
ATOM 671 N N . LEU A 1 89 ? -8.741 6.708 8.342 1.00 87.19 89 LEU A N 1
ATOM 672 C CA . LEU A 1 89 ? -8.979 6.601 9.784 1.00 87.19 89 LEU A CA 1
ATOM 673 C C . LEU A 1 89 ? -9.406 7.945 10.394 1.00 87.19 89 LEU A C 1
ATOM 675 O O . LEU A 1 89 ? -10.281 7.984 11.259 1.00 87.19 89 LEU A O 1
ATOM 679 N N . ARG A 1 90 ? -8.806 9.055 9.944 1.00 84.50 90 ARG A N 1
ATOM 680 C CA . ARG A 1 90 ? -9.174 10.411 10.380 1.00 84.50 90 ARG A CA 1
ATOM 681 C C . ARG A 1 90 ? -10.569 10.804 9.905 1.00 84.50 90 ARG A C 1
ATOM 683 O O . ARG A 1 90 ? -11.326 11.363 10.689 1.00 84.50 90 ARG A O 1
ATOM 690 N N . ARG A 1 91 ? -10.931 10.488 8.657 1.00 83.50 91 ARG A N 1
ATOM 691 C CA . ARG A 1 91 ? -12.266 10.784 8.102 1.00 83.50 91 ARG A CA 1
ATOM 692 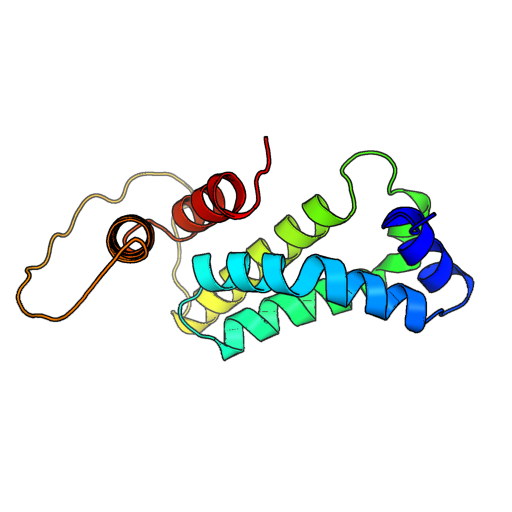C C . ARG A 1 91 ? -13.382 10.088 8.883 1.00 83.50 91 ARG A C 1
ATOM 694 O O . ARG A 1 91 ? -14.386 10.725 9.183 1.00 83.50 91 ARG A O 1
ATOM 701 N N . GLY A 1 92 ? -13.182 8.827 9.272 1.00 72.56 92 GLY A N 1
ATOM 702 C CA . GLY A 1 92 ? -14.161 8.059 10.054 1.00 72.56 92 GLY A CA 1
ATOM 703 C C . GLY A 1 92 ? -14.365 8.552 11.494 1.00 72.56 92 GLY A C 1
ATOM 704 O O . GLY A 1 92 ? -15.390 8.254 12.100 1.00 72.56 92 GLY A O 1
ATOM 705 N N . ARG A 1 93 ? -13.423 9.329 12.048 1.00 62.41 93 ARG A N 1
ATOM 706 C CA . ARG A 1 93 ? -13.479 9.856 13.426 1.00 62.41 93 ARG A CA 1
ATOM 707 C C . ARG A 1 93 ? -14.065 11.273 13.531 1.00 62.41 93 ARG A C 1
ATOM 709 O O . ARG A 1 93 ? -14.112 11.824 14.627 1.00 62.41 93 ARG A O 1
ATOM 716 N N . GLY A 1 94 ? -14.510 11.873 12.421 1.00 52.34 94 GLY A N 1
ATOM 717 C CA . GLY A 1 94 ? -14.828 13.307 12.367 1.00 52.34 94 GLY A CA 1
ATOM 718 C C . GLY A 1 94 ? -13.566 14.178 12.516 1.00 52.34 94 GLY A C 1
ATOM 719 O O . GLY A 1 94 ? -12.469 13.643 12.693 1.00 52.34 94 GLY A O 1
ATOM 720 N N . PRO A 1 95 ? -13.664 15.519 12.420 1.00 45.22 95 PRO A N 1
ATOM 721 C CA . PRO A 1 95 ? -12.507 16.404 12.530 1.00 45.22 95 PRO A CA 1
ATOM 722 C C . PRO A 1 95 ? -11.917 16.347 13.946 1.00 45.22 95 PRO A C 1
ATOM 724 O O . PRO A 1 95 ? -12.273 17.116 14.832 1.00 45.22 95 PRO A O 1
ATOM 727 N N . THR A 1 96 ? -10.996 15.413 14.157 1.00 46.44 96 THR A N 1
ATOM 728 C CA . THR A 1 96 ? -10.154 15.362 15.346 1.00 46.44 96 THR A CA 1
ATOM 729 C C . THR A 1 96 ? -8.968 16.283 15.096 1.00 46.44 96 THR A C 1
ATOM 731 O O . THR A 1 96 ? -8.084 15.972 14.295 1.00 46.44 96 THR A O 1
ATOM 734 N N . VAL A 1 97 ? -8.955 17.431 15.772 1.00 43.69 97 VAL A N 1
ATOM 735 C CA . VAL A 1 97 ? -7.756 18.259 15.918 1.00 43.69 97 VAL A CA 1
ATOM 736 C C . VAL A 1 97 ? -6.775 17.443 16.756 1.00 43.69 97 VAL A C 1
ATOM 738 O O . VAL A 1 97 ? -6.933 17.342 17.968 1.00 43.69 97 VAL A O 1
ATOM 741 N N . LEU A 1 98 ? -5.814 16.781 16.114 1.00 41.97 98 LEU A N 1
ATOM 742 C CA . LEU A 1 98 ? -4.722 16.131 16.831 1.00 41.97 98 LEU A CA 1
ATOM 743 C C . LEU A 1 98 ? -3.646 17.196 17.092 1.00 41.97 98 LEU A C 1
ATOM 745 O O . LEU A 1 98 ? -3.166 17.783 16.116 1.00 41.97 98 LEU A O 1
ATOM 749 N N . PRO A 1 99 ? -3.253 17.463 18.349 1.00 38.91 99 PRO A N 1
ATOM 750 C CA . PRO A 1 99 ? -2.072 18.263 18.622 1.00 38.91 99 PRO A CA 1
ATOM 751 C C . PRO A 1 99 ? -0.860 17.575 17.989 1.00 38.91 99 PRO A C 1
ATOM 753 O O . PRO A 1 99 ? -0.586 16.400 18.242 1.00 38.91 99 PRO A O 1
ATOM 756 N N . LEU A 1 100 ? -0.160 18.301 17.121 1.00 41.69 100 LEU A N 1
ATOM 757 C CA . LEU A 1 100 ? 1.219 18.001 16.760 1.00 41.69 100 LEU A CA 1
ATOM 758 C C . LEU A 1 100 ? 2.064 18.369 17.977 1.00 41.69 100 LEU A C 1
ATOM 760 O O . LEU A 1 100 ? 2.443 19.523 18.102 1.00 41.69 100 LEU A O 1
ATOM 764 N N . ASP A 1 101 ? 2.176 17.443 18.924 1.00 37.75 101 ASP A N 1
ATOM 765 C CA . ASP A 1 101 ? 3.310 17.212 19.829 1.00 37.75 101 ASP A CA 1
ATOM 766 C C . ASP A 1 101 ? 2.847 16.347 21.012 1.00 37.75 101 ASP A C 1
ATOM 768 O O . ASP A 1 101 ? 1.677 16.334 21.386 1.00 37.75 101 ASP A O 1
ATOM 772 N N . GLY A 1 102 ? 3.764 15.511 21.495 1.00 41.94 102 GLY A N 1
ATOM 773 C CA . GLY A 1 102 ? 3.481 14.292 22.245 1.00 41.94 102 GLY A CA 1
ATOM 774 C C . GLY A 1 102 ? 2.808 14.424 23.616 1.00 41.94 102 GLY A C 1
ATOM 775 O O . GLY A 1 102 ? 2.674 15.495 24.196 1.00 41.94 102 GLY A O 1
ATOM 776 N N . GLN A 1 103 ? 2.486 13.227 24.119 1.00 44.09 103 GLN A N 1
ATOM 777 C CA . GLN A 1 103 ? 1.831 12.849 25.378 1.00 44.09 103 GLN A CA 1
ATOM 778 C C . GLN A 1 103 ? 0.301 12.923 25.407 1.00 44.09 103 GLN A C 1
ATOM 780 O O . GLN A 1 103 ? -0.308 13.966 25.617 1.00 44.09 103 GLN A O 1
ATOM 785 N N . ALA A 1 104 ? -0.308 11.738 25.335 1.00 34.06 104 ALA A N 1
ATOM 786 C CA . ALA A 1 104 ? -1.564 11.463 26.013 1.00 34.06 104 ALA A CA 1
ATOM 787 C C . ALA A 1 104 ? -1.445 10.111 26.732 1.00 34.06 104 ALA A C 1
ATOM 789 O O . ALA A 1 104 ? -1.343 9.059 26.101 1.00 34.06 104 ALA A O 1
ATOM 790 N N . ASP A 1 105 ? -1.399 10.200 28.059 1.00 31.27 105 ASP A N 1
ATOM 791 C CA . ASP A 1 105 ? -1.483 9.108 29.020 1.00 31.27 105 ASP A CA 1
ATOM 792 C C . ASP A 1 105 ? -2.834 8.370 28.974 1.00 31.27 105 ASP A C 1
ATOM 794 O O . ASP A 1 105 ? -3.877 8.967 28.719 1.00 31.27 105 ASP A O 1
ATOM 798 N N . ALA A 1 106 ? -2.749 7.079 29.317 1.00 39.91 106 ALA A N 1
ATOM 799 C CA . ALA A 1 106 ? -3.697 6.225 30.044 1.00 39.91 106 ALA A CA 1
ATOM 800 C C . ALA A 1 106 ? -5.190 6.159 29.648 1.00 39.91 106 ALA A C 1
ATOM 802 O O . ALA A 1 106 ? -5.938 7.119 29.789 1.00 39.91 106 ALA A O 1
ATOM 803 N N . ALA A 1 107 ? -5.666 4.927 29.411 1.00 31.83 107 ALA A N 1
ATOM 804 C CA . ALA A 1 107 ? -6.797 4.362 30.165 1.00 31.83 107 ALA A CA 1
ATOM 805 C C . ALA A 1 107 ? -6.910 2.839 29.949 1.00 31.83 107 ALA A C 1
ATOM 807 O O . ALA A 1 107 ? -7.215 2.371 28.853 1.00 31.83 107 ALA A O 1
ATOM 808 N N . SER A 1 108 ? -6.690 2.072 31.020 1.00 41.28 108 SER A N 1
ATOM 809 C CA . SER A 1 108 ? -7.070 0.659 31.139 1.00 41.28 108 SER A CA 1
ATOM 810 C C . SER A 1 108 ? -8.589 0.486 31.085 1.00 41.28 108 SER A C 1
ATOM 812 O O . SER A 1 108 ? -9.323 1.307 31.635 1.00 41.28 108 SER A O 1
ATOM 814 N N . SER A 1 109 ? -9.069 -0.627 30.528 1.00 31.70 109 SER A N 1
ATOM 815 C CA . SER A 1 109 ? -10.393 -1.184 30.843 1.00 31.70 109 SER A CA 1
ATOM 816 C C . SER A 1 109 ? -10.407 -2.706 30.639 1.00 31.70 109 SER A C 1
ATOM 818 O O . SER A 1 109 ? -10.236 -3.196 29.527 1.00 31.70 109 SER A O 1
ATOM 820 N N . ASP A 1 110 ? -10.549 -3.386 31.775 1.00 28.64 110 ASP A N 1
ATOM 821 C CA . ASP A 1 110 ? -10.964 -4.759 32.104 1.00 28.64 110 ASP A CA 1
ATOM 822 C C . ASP A 1 110 ? -11.240 -5.846 31.033 1.00 28.64 110 ASP A C 1
ATOM 824 O O . ASP A 1 110 ? -12.009 -5.693 30.087 1.00 28.64 110 ASP A O 1
ATOM 828 N N . GLN A 1 111 ? -10.684 -7.028 31.335 1.00 34.19 111 GLN A N 1
ATOM 829 C CA . GLN A 1 111 ? -11.057 -8.403 30.925 1.00 34.19 111 GLN A CA 1
ATOM 830 C C . GLN A 1 111 ? -12.371 -8.881 31.629 1.00 34.19 111 GLN A C 1
ATOM 832 O O . GLN A 1 111 ? -12.795 -8.148 32.520 1.00 34.19 111 GLN A O 1
ATOM 837 N N . PRO A 1 112 ? -13.007 -10.079 31.379 1.00 46.94 112 PRO A N 1
ATOM 838 C CA . PRO A 1 112 ? -12.403 -11.394 31.016 1.00 46.94 112 PRO A CA 1
ATOM 839 C C . PRO A 1 112 ? -13.215 -12.426 30.144 1.00 46.94 112 PRO A C 1
ATOM 841 O O . PRO A 1 112 ? -14.401 -12.264 29.888 1.00 46.94 112 PRO A O 1
ATOM 844 N N . CYS A 1 113 ? -12.549 -13.571 29.841 1.00 30.69 113 CYS A N 1
ATOM 845 C CA . CYS A 1 113 ? -13.051 -14.957 29.561 1.00 30.69 113 CYS A CA 1
ATOM 846 C C . CYS A 1 113 ? -13.787 -15.287 28.227 1.00 30.69 113 CYS A C 1
ATOM 848 O O . CYS A 1 113 ? -14.592 -14.499 27.767 1.00 30.69 113 CYS A O 1
ATOM 850 N N . ALA A 1 114 ? -13.657 -16.449 27.552 1.00 34.53 114 ALA A N 1
ATOM 851 C CA . ALA A 1 114 ? -12.934 -17.713 27.777 1.00 34.53 114 ALA A CA 1
ATOM 852 C C . ALA A 1 114 ? -12.883 -18.600 26.489 1.00 34.53 114 ALA A C 1
ATOM 854 O O . ALA A 1 114 ? -13.838 -18.628 25.722 1.00 34.53 114 ALA A O 1
ATOM 855 N N . THR A 1 115 ? -11.784 -19.367 26.351 1.00 36.44 115 THR A N 1
ATOM 856 C CA . THR A 1 115 ? -11.603 -20.734 25.769 1.00 36.44 115 THR A CA 1
ATOM 857 C C . THR A 1 115 ? -11.991 -21.084 24.315 1.00 36.44 115 THR A C 1
ATOM 859 O O . THR A 1 115 ? -13.172 -21.191 24.011 1.00 36.44 115 THR A O 1
ATOM 862 N N . ALA A 1 116 ? -11.013 -21.492 23.477 1.00 34.09 116 ALA A N 1
ATOM 863 C CA . ALA A 1 116 ? -10.629 -22.910 23.261 1.00 34.09 116 ALA A CA 1
ATOM 864 C C . ALA A 1 116 ? -9.727 -23.152 22.006 1.00 34.09 116 ALA A C 1
ATOM 866 O O . ALA A 1 116 ? -10.145 -22.903 20.882 1.00 34.09 116 ALA A O 1
ATOM 867 N N . GLN A 1 117 ? -8.547 -23.754 22.256 1.00 38.00 117 GLN A N 1
ATOM 868 C CA . GLN A 1 117 ? -7.821 -24.794 21.480 1.00 38.00 117 GLN A CA 1
ATOM 869 C C . GLN A 1 117 ? -6.847 -24.458 20.315 1.00 38.00 117 GLN A C 1
ATOM 871 O O . GLN A 1 117 ? -7.240 -24.365 19.158 1.00 38.00 117 GLN A O 1
ATOM 876 N N . ALA A 1 118 ? -5.547 -24.480 20.668 1.00 35.59 118 ALA A N 1
ATOM 877 C CA . ALA A 1 118 ? -4.432 -25.358 20.241 1.00 35.59 118 ALA A CA 1
ATOM 878 C C . ALA A 1 118 ? -3.982 -25.334 18.765 1.00 35.59 118 ALA A C 1
ATOM 880 O O . ALA A 1 118 ? -4.767 -25.563 17.859 1.00 35.59 118 ALA A O 1
ATOM 881 N N . GLY A 1 119 ? -2.706 -25.187 18.395 1.00 38.31 119 GLY A N 1
ATOM 882 C CA . GLY A 1 119 ? -1.431 -25.076 19.110 1.00 38.31 119 GLY A CA 1
ATOM 883 C C . GLY A 1 119 ? -0.354 -24.688 18.076 1.00 38.31 119 GLY A C 1
ATOM 884 O O . GLY A 1 119 ? -0.543 -24.898 16.880 1.00 38.31 119 GLY A O 1
ATOM 885 N N . THR A 1 120 ? 0.733 -24.033 18.494 1.00 39.12 120 THR A N 1
ATOM 886 C CA . THR A 1 120 ? 1.721 -23.255 17.684 1.00 39.12 120 THR A CA 1
ATOM 887 C C . THR A 1 120 ? 1.230 -21.926 17.093 1.00 39.12 120 THR A C 1
ATOM 889 O O . THR A 1 120 ? 1.990 -20.960 17.087 1.00 39.12 120 THR A O 1
ATOM 892 N N . ALA A 1 121 ? -0.048 -21.807 16.725 1.00 41.38 121 ALA A N 1
ATOM 893 C CA . ALA A 1 121 ? -0.676 -20.514 16.424 1.00 41.38 121 ALA A CA 1
ATOM 894 C C . ALA A 1 121 ? -0.914 -19.661 17.690 1.00 41.38 121 ALA A C 1
ATOM 896 O O . ALA A 1 121 ? -0.898 -18.436 17.626 1.00 41.38 121 ALA A O 1
ATOM 897 N N . GLU A 1 122 ? -1.081 -20.299 18.854 1.00 37.59 122 GLU A N 1
ATOM 898 C CA . GLU A 1 122 ? -1.475 -19.644 20.112 1.00 37.59 122 GLU A CA 1
ATOM 899 C C . GLU A 1 122 ? -0.488 -18.570 20.594 1.00 37.59 122 GLU A C 1
ATOM 901 O O . GLU A 1 122 ? -0.917 -17.518 21.060 1.00 37.59 122 GLU A O 1
ATOM 906 N N . THR A 1 123 ? 0.823 -18.766 20.432 1.00 36.78 123 THR A N 1
ATOM 907 C CA . THR A 1 123 ? 1.817 -17.765 20.861 1.00 36.78 123 THR A CA 1
ATOM 908 C C . THR A 1 123 ? 1.870 -16.567 19.911 1.00 36.78 123 THR A C 1
ATOM 910 O O . THR A 1 123 ? 1.986 -15.428 20.361 1.00 36.78 123 THR A O 1
ATOM 913 N N . GLY A 1 124 ? 1.727 -16.805 18.602 1.00 43.03 124 GLY A N 1
ATOM 914 C CA . GLY A 1 124 ? 1.658 -15.739 17.604 1.00 43.03 124 GLY A CA 1
ATOM 915 C C . GLY A 1 124 ? 0.397 -14.892 17.772 1.00 43.03 124 GLY A C 1
ATOM 916 O O . GLY A 1 124 ? 0.477 -13.669 17.784 1.00 43.03 124 GLY A O 1
ATOM 917 N N . THR A 1 125 ? -0.762 -15.526 17.966 1.00 50.09 125 THR A N 1
ATOM 918 C CA . THR A 1 125 ? -2.047 -14.827 18.103 1.00 50.09 125 THR A CA 1
ATOM 919 C C . THR A 1 125 ? -2.129 -14.005 19.392 1.00 50.09 125 THR A C 1
ATOM 921 O O . THR A 1 125 ? -2.661 -12.898 19.361 1.00 50.09 125 THR A O 1
ATOM 924 N N . LEU A 1 126 ? -1.562 -14.488 20.507 1.00 54.16 126 LEU A N 1
ATOM 925 C CA . LEU A 1 126 ? -1.472 -13.706 21.748 1.00 54.16 126 LEU A CA 1
ATOM 926 C C . LEU A 1 126 ? -0.557 -12.486 21.582 1.00 54.16 126 LEU A C 1
ATOM 928 O O . LEU A 1 126 ? -0.930 -11.388 21.979 1.00 54.16 126 LEU A O 1
ATOM 932 N N . LEU A 1 127 ? 0.594 -12.647 20.925 1.00 60.09 127 LEU A N 1
ATOM 933 C CA . LEU A 1 127 ? 1.514 -11.536 20.679 1.00 60.09 127 LEU A CA 1
ATOM 934 C C . LEU A 1 127 ? 0.900 -10.478 19.749 1.00 60.09 127 LEU A C 1
ATOM 936 O O . LEU A 1 127 ? 0.980 -9.284 20.027 1.00 60.09 127 LEU A O 1
ATOM 940 N N . TRP A 1 128 ? 0.221 -10.900 18.677 1.00 63.81 128 TRP A N 1
ATOM 941 C CA . TRP A 1 128 ? -0.453 -9.971 17.764 1.00 63.81 128 TRP A CA 1
ATOM 942 C C . TRP A 1 128 ? -1.691 -9.307 18.381 1.00 63.81 128 TRP A C 1
ATOM 944 O O . TRP A 1 128 ? -2.047 -8.206 17.964 1.00 63.81 128 TRP A O 1
ATOM 954 N N . ARG A 1 129 ? -2.315 -9.925 19.392 1.00 65.50 129 ARG A N 1
ATOM 955 C CA . ARG A 1 129 ? -3.389 -9.306 20.178 1.00 65.50 129 ARG A CA 1
ATOM 956 C C . ARG A 1 129 ? -2.876 -8.130 21.007 1.00 65.50 129 ARG A C 1
ATOM 958 O O . ARG A 1 129 ? -3.510 -7.082 20.999 1.00 65.50 129 ARG A O 1
ATOM 965 N N . GLU A 1 130 ? -1.724 -8.269 21.656 1.00 70.00 130 GLU A N 1
ATOM 966 C CA . GLU A 1 130 ? -1.099 -7.153 22.381 1.00 70.00 13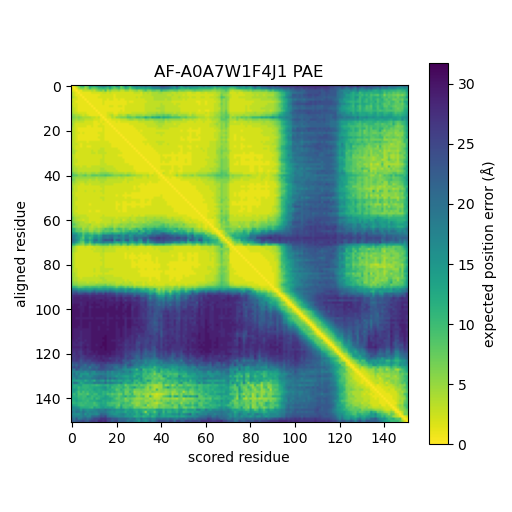0 GLU A CA 1
ATOM 967 C C . GLU A 1 130 ? -0.659 -6.044 21.414 1.00 70.00 130 GLU A C 1
ATOM 969 O O . GLU A 1 130 ? -0.901 -4.862 21.651 1.00 70.00 130 GLU A O 1
ATOM 974 N N . VAL A 1 131 ? -0.123 -6.420 20.247 1.00 72.38 131 VAL A N 1
ATOM 975 C CA . VAL A 1 131 ? 0.199 -5.472 19.168 1.00 72.38 131 VAL A CA 1
ATOM 976 C C . VAL A 1 131 ? -1.050 -4.745 18.659 1.00 72.38 131 VAL A C 1
ATOM 978 O O . VAL A 1 131 ? -0.958 -3.573 18.303 1.00 72.38 131 VAL A O 1
ATOM 981 N N . ALA A 1 132 ? -2.227 -5.382 18.667 1.00 71.56 132 ALA A N 1
ATOM 982 C CA . ALA A 1 132 ? -3.493 -4.735 18.323 1.00 71.56 132 ALA A CA 1
ATOM 983 C C . ALA A 1 132 ? -3.872 -3.607 19.298 1.00 71.56 132 ALA A C 1
ATOM 985 O O . ALA A 1 132 ? -4.533 -2.662 18.871 1.00 71.56 132 ALA A O 1
ATOM 986 N N . GLY A 1 133 ? -3.407 -3.653 20.550 1.00 74.62 133 GLY A N 1
ATOM 987 C CA . GLY A 1 133 ? -3.586 -2.585 21.537 1.00 74.62 133 GLY A CA 1
ATOM 988 C C . GLY A 1 133 ? -2.709 -1.349 21.304 1.00 74.62 133 GLY A C 1
ATOM 989 O O . GLY A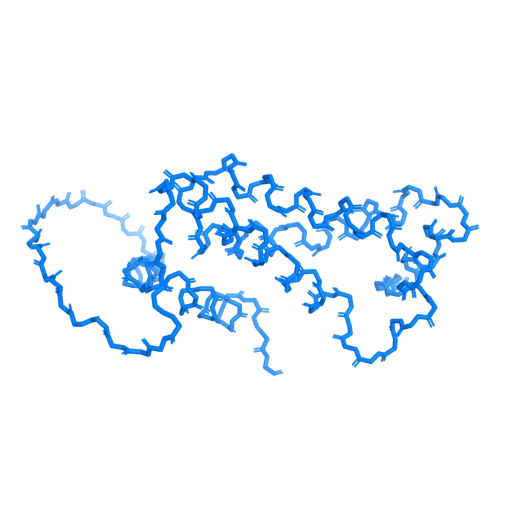 1 133 ? -2.970 -0.303 21.894 1.00 74.62 133 GLY A O 1
ATOM 990 N N . LEU A 1 134 ? -1.696 -1.431 20.433 1.00 81.81 134 LEU A N 1
ATOM 991 C CA . LEU A 1 134 ? -0.786 -0.316 20.175 1.00 81.81 134 LEU A CA 1
ATOM 992 C C . LEU A 1 134 ? -1.455 0.831 19.392 1.00 81.81 134 LEU A C 1
ATOM 994 O O . LEU A 1 134 ? -2.367 0.606 18.579 1.00 81.81 134 LEU A O 1
ATOM 998 N N . PRO A 1 135 ? -0.952 2.069 19.546 1.00 81.06 135 PRO A N 1
ATOM 999 C CA . PRO A 1 135 ? -1.260 3.166 18.642 1.00 81.06 135 PRO A CA 1
ATOM 1000 C C . PRO A 1 135 ? -1.037 2.768 17.169 1.00 81.06 135 PRO A C 1
ATOM 1002 O O . PRO A 1 135 ? -0.086 2.044 16.863 1.00 81.06 135 PRO A O 1
ATOM 1005 N N . PRO A 1 136 ? -1.859 3.257 16.218 1.00 75.19 136 PRO A N 1
ATOM 1006 C CA . PRO A 1 136 ? -1.831 2.801 14.823 1.00 75.19 136 PRO A CA 1
ATOM 1007 C C . PRO A 1 136 ? -0.454 2.848 14.148 1.00 75.19 136 PRO A C 1
ATOM 1009 O O . PRO A 1 136 ? -0.118 1.974 13.353 1.00 75.19 136 PRO A O 1
ATOM 1012 N N . LEU A 1 137 ? 0.361 3.858 14.470 1.00 74.94 137 LEU A N 1
ATOM 1013 C CA . LEU A 1 137 ? 1.688 4.023 13.874 1.00 74.94 137 LEU A CA 1
ATOM 1014 C C . LEU A 1 137 ? 2.713 3.032 14.432 1.00 74.94 137 LEU A C 1
ATOM 1016 O O . LEU A 1 137 ? 3.547 2.531 13.680 1.00 74.94 137 LEU A O 1
ATOM 1020 N N . GLU A 1 138 ? 2.627 2.731 15.724 1.00 78.75 138 GLU A N 1
ATOM 1021 C CA . GLU A 1 138 ? 3.485 1.753 16.394 1.00 78.75 138 GLU A CA 1
ATOM 1022 C C . GLU A 1 138 ? 3.132 0.338 15.933 1.00 78.75 138 GLU A C 1
ATOM 1024 O O . GLU A 1 138 ? 4.015 -0.435 15.560 1.00 78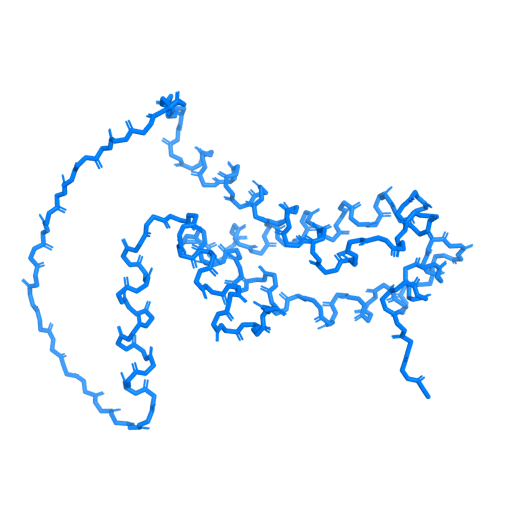.75 138 GLU A O 1
ATOM 1029 N N . ARG A 1 139 ? 1.832 0.038 15.826 1.00 82.62 139 ARG A N 1
ATOM 1030 C CA . ARG A 1 139 ? 1.331 -1.223 15.274 1.00 82.62 139 ARG A CA 1
ATOM 1031 C C . ARG A 1 139 ? 1.819 -1.452 13.842 1.00 82.62 139 ARG A C 1
ATOM 1033 O O . ARG A 1 139 ? 2.325 -2.530 13.533 1.00 82.62 139 ARG A O 1
ATOM 1040 N N . ALA A 1 140 ? 1.731 -0.433 12.986 1.00 73.88 140 ALA A N 1
ATOM 1041 C CA . ALA A 1 140 ? 2.240 -0.492 11.616 1.00 73.88 140 ALA A CA 1
ATOM 1042 C C . ALA A 1 140 ? 3.753 -0.770 11.559 1.00 73.88 140 ALA A C 1
ATOM 1044 O O . ALA A 1 140 ? 4.193 -1.612 10.776 1.00 73.88 140 ALA A O 1
ATOM 1045 N N . ALA A 1 141 ? 4.548 -0.106 12.404 1.00 77.06 141 ALA A N 1
ATOM 1046 C CA . ALA A 1 141 ? 5.995 -0.313 12.463 1.00 77.06 141 ALA A CA 1
ATOM 1047 C C . ALA A 1 141 ? 6.361 -1.745 12.893 1.00 77.06 141 ALA A C 1
ATOM 1049 O O . ALA A 1 141 ? 7.220 -2.376 12.274 1.00 77.06 141 ALA A O 1
ATOM 1050 N N . VAL A 1 142 ? 5.673 -2.289 13.904 1.00 78.31 142 VAL A N 1
ATOM 1051 C CA . VAL A 1 142 ? 5.871 -3.673 14.366 1.00 78.31 142 VAL A CA 1
ATOM 1052 C C . VAL A 1 142 ? 5.505 -4.675 13.271 1.00 78.31 142 VAL A C 1
ATOM 1054 O O . VAL A 1 142 ? 6.262 -5.614 13.022 1.00 78.31 142 VAL A O 1
ATOM 1057 N N . VAL A 1 143 ? 4.386 -4.466 12.572 1.00 79.56 143 VAL A N 1
ATOM 1058 C CA . VAL A 1 143 ? 3.965 -5.340 11.466 1.00 79.56 143 VAL A CA 1
ATOM 1059 C C . VAL A 1 143 ? 5.003 -5.350 10.344 1.00 79.56 143 VAL A C 1
ATOM 1061 O O . VAL A 1 143 ? 5.443 -6.430 9.949 1.00 79.56 143 VAL A O 1
ATOM 1064 N N . LEU A 1 144 ? 5.462 -4.177 9.896 1.00 75.62 144 LEU A N 1
ATOM 1065 C CA . LEU A 1 144 ? 6.479 -4.073 8.844 1.00 75.62 144 LEU A CA 1
ATOM 1066 C C . LEU A 1 144 ? 7.797 -4.752 9.238 1.00 75.62 144 LEU A C 1
ATOM 1068 O O . LEU A 1 144 ? 8.411 -5.445 8.427 1.00 75.62 144 LEU A O 1
ATOM 1072 N N . ARG A 1 145 ? 8.236 -4.579 10.490 1.00 74.12 145 ARG A N 1
ATOM 1073 C CA . ARG A 1 145 ? 9.509 -5.128 10.970 1.00 74.12 145 ARG A CA 1
ATOM 1074 C C . ARG A 1 145 ? 9.460 -6.642 11.156 1.00 74.12 145 ARG A C 1
ATOM 1076 O O . ARG A 1 145 ? 10.337 -7.349 10.670 1.00 74.12 145 ARG A O 1
ATOM 1083 N N . TYR A 1 146 ? 8.464 -7.134 11.887 1.00 67.75 146 TYR A N 1
ATOM 1084 C CA . TYR A 1 146 ? 8.458 -8.509 12.390 1.00 67.75 146 TYR A CA 1
ATOM 1085 C C . TYR A 1 146 ? 7.683 -9.483 11.505 1.00 67.75 146 TYR A C 1
ATOM 1087 O O . TYR A 1 146 ? 7.989 -10.673 11.516 1.00 67.75 146 TYR A O 1
ATOM 1095 N N . ARG A 1 147 ? 6.698 -9.008 10.732 1.00 66.25 147 ARG A N 1
ATOM 1096 C CA . ARG A 1 147 ? 5.918 -9.869 9.831 1.00 66.25 147 ARG A CA 1
ATOM 1097 C C . ARG A 1 147 ? 6.458 -9.878 8.404 1.00 66.25 147 ARG A C 1
ATOM 1099 O O . ARG A 1 147 ? 6.328 -10.898 7.732 1.00 66.25 147 ARG A O 1
ATOM 1106 N N . ASP A 1 148 ? 7.073 -8.776 7.973 1.00 61.22 148 ASP A N 1
ATOM 1107 C CA . ASP A 1 148 ? 7.524 -8.599 6.588 1.00 61.22 148 ASP A CA 1
ATOM 1108 C C . ASP A 1 148 ? 9.059 -8.584 6.426 1.00 61.22 148 ASP A C 1
ATOM 1110 O O . ASP A 1 148 ? 9.550 -8.536 5.300 1.00 61.22 148 ASP A O 1
ATOM 1114 N N . GLY A 1 149 ? 9.821 -8.686 7.526 1.00 55.91 149 GLY A N 1
ATOM 1115 C CA . GLY A 1 149 ? 11.268 -8.943 7.509 1.00 55.91 149 GLY A CA 1
ATOM 1116 C C . GLY A 1 149 ? 12.156 -7.758 7.110 1.00 55.91 149 GLY A C 1
ATOM 1117 O O . GLY A 1 149 ? 13.300 -7.971 6.718 1.00 55.91 149 GLY A O 1
ATOM 1118 N N . LEU A 1 150 ? 11.659 -6.520 7.192 1.00 46.59 150 LEU A N 1
ATOM 1119 C CA . LEU A 1 150 ? 12.435 -5.321 6.853 1.00 46.59 150 LEU A CA 1
ATOM 1120 C C . LEU A 1 150 ? 13.463 -4.985 7.949 1.00 46.59 150 LEU A C 1
ATOM 1122 O O . LEU A 1 150 ? 13.102 -4.474 9.017 1.00 46.59 150 LEU A O 1
ATOM 1126 N N . ALA A 1 151 ? 14.745 -5.246 7.666 1.00 40.09 151 ALA A N 1
ATOM 1127 C CA . ALA A 1 151 ? 15.905 -4.781 8.424 1.00 40.09 151 ALA A CA 1
ATOM 1128 C C . ALA A 1 151 ? 17.037 -4.266 7.554 1.00 40.09 151 ALA A C 1
ATOM 1130 O O . ALA A 1 151 ? 17.328 -4.922 6.533 1.00 40.09 151 ALA A O 1
#

Sequence (151 aa):
MERTDHELLAAYAGRGDLVAFQRLVERHQLRLIRLADAIIVDAAAAVEAVDEGFLRLARHADTLGATARSEGLGGWLCTVVRNAAIDLLRRGRGPTVLPLDGQADAASSDQPCATAQAGTAETGTLLWREVAGLPPLERAAVVLRYRDGLA

Radius of gyration: 18.49 Å; Cα contacts (8 Å, |Δi|>4): 114; chains: 1; bounding box: 32×44×55 Å

Foldseek 3Di:
DDDFLLRLLLCCQPPVPVVSLVVVCVVAVVLQLLLLCLQDVDSVQSNVLLVVLSVVCNVCSNVCSVVVPDQHPNVSSSVSSNVSSNVSVCVVVDPDPDDPDDDDDDDDDDDDDDDDDDDPVVVVVVVVVVLSVDHSVSSSVCCCCPVVPDD

Secondary structure (DSSP, 8-state):
-PPPHHHHHHHHHHH--HHHHHHHHHHHHHHHHHHHHTT-S-HHHHHHHHHHHHHHHHHTHHHHHHHTTSS-HHHHHHHHHHHHHHHHHHHHT-S----SS-----------------SSHHHHHHHHHHHHTS-HHHHHHHIIIIIS---

Solvent-accessible surface area (backbone atoms only — not comparable to full-atom values): 8910 Å² total; per-residue (Å²): 133,83,80,48,73,60,57,25,38,36,43,22,47,76,68,65,34,60,68,36,45,49,52,52,45,71,74,41,45,69,61,42,37,57,44,13,53,36,52,24,98,40,75,68,57,14,48,51,15,38,50,52,31,52,52,50,47,66,75,39,22,62,64,44,50,75,59,61,82,80,73,48,72,68,54,54,45,50,52,48,19,49,51,40,19,50,51,53,51,45,62,78,67,46,97,69,86,72,74,94,68,86,88,82,82,88,82,90,81,84,85,85,90,82,91,88,84,88,69,86,56,57,66,56,53,54,52,52,51,58,44,66,73,43,59,42,68,58,23,27,52,50,44,46,39,75,74,67,66,63,126

Nearest PDB structures (foldseek):
  5wur-assembly1_A  TM=7.985E-01  e=4.862E-03  Bacillus subtilis subsp. subtilis str. 168
  6tye-assembly1_F  TM=4.984E-01  e=1.884E-02  Mycobacterium tuberculosis

Mean predicted aligned error: 12.45 Å

pLDDT: mean 73.84, std 21.61, range [28.64, 97.19]